Protein AF-A0A947QT47-F1 (afdb_monomer_lite)

Sequence (94 aa):
MTQTHFHHRVWRELISHKLSYTVLALGLLGFIWLFIWVGQQLVMQRYIMIGLGVFYVIWGVVTHVSNQRITSQLILEYLVVGILASASLLLLTI

Structure (mmCIF, N/CA/C/O backbone):
data_AF-A0A947QT47-F1
#
_entry.id   AF-A0A947QT47-F1
#
loop_
_atom_site.group_PDB
_atom_site.id
_atom_site.type_symbol
_atom_site.label_atom_id
_atom_site.label_alt_id
_atom_site.label_comp_id
_atom_site.label_asym_id
_atom_site.label_entity_id
_atom_site.label_seq_id
_atom_site.pdbx_PDB_ins_code
_atom_site.Cartn_x
_atom_site.Cartn_y
_atom_site.Cartn_z
_atom_site.occupancy
_atom_site.B_iso_or_equiv
_atom_site.auth_seq_id
_atom_site.auth_comp_id
_atom_site.auth_asym_id
_atom_site.auth_atom_id
_atom_site.pdbx_PDB_model_num
ATOM 1 N N . MET A 1 1 ? 17.386 17.825 -31.102 1.00 50.44 1 MET A N 1
ATOM 2 C CA . MET A 1 1 ? 16.679 16.796 -30.303 1.00 50.44 1 MET A CA 1
ATOM 3 C C . MET A 1 1 ? 15.226 17.226 -30.162 1.00 50.44 1 MET A C 1
ATOM 5 O O . MET A 1 1 ? 14.966 18.246 -29.543 1.00 50.44 1 MET A O 1
ATOM 9 N N . THR A 1 2 ? 14.306 16.547 -30.845 1.00 47.31 2 THR A N 1
ATOM 10 C CA . THR A 1 2 ? 12.935 17.010 -31.137 1.00 47.31 2 THR A CA 1
ATOM 11 C C . THR A 1 2 ? 11.890 16.398 -30.189 1.00 47.31 2 THR A C 1
ATOM 13 O O . THR A 1 2 ? 11.845 15.183 -30.002 1.00 47.31 2 THR A O 1
ATOM 16 N N . GLN A 1 3 ? 11.033 17.249 -29.605 1.00 54.97 3 GLN A N 1
ATOM 17 C CA . GLN A 1 3 ? 10.011 16.931 -28.586 1.00 54.97 3 GLN A CA 1
ATOM 18 C C . GLN A 1 3 ? 9.001 15.825 -28.968 1.00 54.97 3 GLN A C 1
ATOM 20 O O . GLN A 1 3 ? 8.425 15.180 -28.092 1.00 54.97 3 GLN A O 1
ATOM 25 N N . THR A 1 4 ? 8.779 15.569 -30.256 1.00 56.22 4 THR A N 1
ATOM 26 C CA . THR A 1 4 ? 7.717 14.671 -30.746 1.00 56.22 4 THR A CA 1
ATOM 27 C C . THR A 1 4 ? 7.968 13.188 -30.450 1.00 56.22 4 THR A C 1
ATOM 29 O O 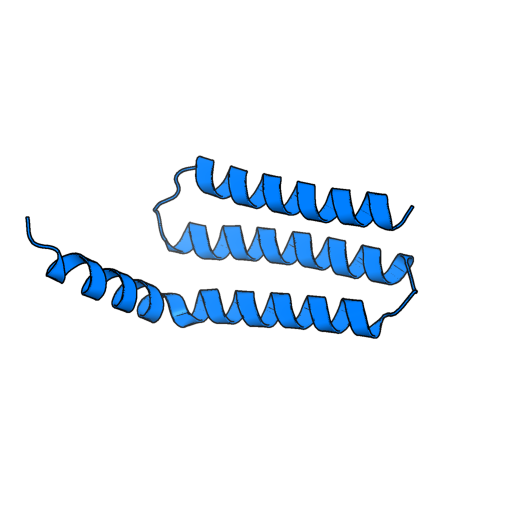. THR A 1 4 ? 7.026 12.402 -30.370 1.00 56.22 4 THR A O 1
ATOM 32 N N . HIS A 1 5 ? 9.219 12.788 -30.205 1.00 53.50 5 HIS A N 1
ATOM 33 C CA . HIS A 1 5 ? 9.567 11.397 -29.895 1.00 53.50 5 HIS A CA 1
ATOM 34 C C . HIS A 1 5 ? 9.308 10.982 -28.436 1.00 53.50 5 HIS A C 1
ATOM 36 O O . HIS A 1 5 ? 9.333 9.786 -28.136 1.00 53.50 5 HIS A O 1
ATOM 42 N N . PHE A 1 6 ? 9.063 11.931 -27.526 1.00 54.88 6 PHE A N 1
ATOM 43 C CA . PHE A 1 6 ? 8.856 11.637 -26.103 1.00 54.88 6 PHE A CA 1
ATOM 44 C C . PHE A 1 6 ? 7.452 11.071 -25.832 1.00 54.88 6 PHE A C 1
ATOM 46 O O . PHE A 1 6 ? 7.316 9.995 -25.249 1.00 54.88 6 PHE A O 1
ATOM 53 N N . HIS A 1 7 ? 6.408 11.726 -26.353 1.00 55.31 7 HIS A N 1
ATOM 54 C CA . HIS A 1 7 ? 5.012 11.338 -26.113 1.00 55.31 7 HIS A CA 1
ATOM 55 C C . HIS A 1 7 ? 4.700 9.902 -26.555 1.00 55.31 7 HIS A C 1
ATOM 57 O O . HIS A 1 7 ? 4.012 9.161 -25.857 1.00 55.31 7 HIS A O 1
ATOM 63 N N . HIS A 1 8 ? 5.247 9.469 -27.691 1.00 51.91 8 HIS A N 1
ATOM 64 C CA . HIS A 1 8 ? 4.939 8.159 -28.266 1.00 51.91 8 HIS A CA 1
ATOM 65 C C . HIS A 1 8 ? 5.537 6.968 -27.496 1.00 51.91 8 HIS A C 1
ATOM 67 O O . HIS A 1 8 ? 5.160 5.820 -27.756 1.00 51.91 8 HIS A O 1
ATOM 73 N N . ARG A 1 9 ? 6.494 7.217 -26.592 1.00 54.81 9 ARG A N 1
ATOM 74 C CA . ARG A 1 9 ? 7.138 6.186 -25.765 1.00 54.81 9 ARG A CA 1
ATOM 75 C C . ARG A 1 9 ? 6.322 5.904 -24.502 1.00 54.81 9 ARG A C 1
ATOM 77 O O . ARG A 1 9 ? 5.993 4.750 -24.248 1.00 54.81 9 ARG A O 1
ATOM 84 N N . VAL A 1 10 ? 5.872 6.969 -23.836 1.00 56.09 10 VAL A N 1
ATOM 85 C CA . VAL A 1 10 ? 5.038 6.916 -22.623 1.00 56.09 10 VAL A CA 1
ATOM 86 C C . VAL A 1 10 ? 3.745 6.130 -22.864 1.00 56.09 10 VAL A C 1
ATOM 88 O O . VAL A 1 10 ? 3.398 5.244 -22.088 1.00 56.09 10 VAL A O 1
ATOM 91 N N . TRP A 1 11 ? 3.062 6.376 -23.988 1.00 49.59 11 TRP A N 1
ATOM 92 C CA . TRP A 1 11 ? 1.831 5.653 -24.330 1.00 49.59 11 TRP A CA 1
ATOM 93 C C . TRP A 1 11 ? 2.048 4.148 -24.547 1.00 49.59 11 TRP A C 1
ATOM 95 O O . TRP A 1 11 ? 1.189 3.352 -24.177 1.00 49.59 11 TRP A O 1
ATOM 105 N N . ARG A 1 12 ? 3.190 3.731 -25.111 1.00 50.91 12 ARG A N 1
ATOM 106 C CA . ARG A 1 12 ? 3.499 2.307 -25.334 1.00 50.91 12 ARG A CA 1
ATOM 107 C C . ARG A 1 12 ? 3.896 1.580 -24.053 1.00 50.91 12 ARG A C 1
ATOM 109 O O . ARG A 1 12 ? 3.452 0.453 -23.862 1.00 50.91 12 ARG A O 1
ATOM 116 N N . GLU A 1 13 ? 4.662 2.215 -23.170 1.00 51.38 13 GLU A N 1
ATOM 117 C CA . GLU A 1 13 ? 5.001 1.653 -21.852 1.00 51.38 13 GLU A CA 1
ATOM 118 C C . GLU A 1 13 ? 3.760 1.509 -20.963 1.00 51.38 13 GLU A C 1
ATOM 120 O O . GLU A 1 13 ? 3.558 0.455 -20.359 1.00 51.38 13 GLU A O 1
ATOM 125 N N . LEU A 1 14 ? 2.863 2.504 -20.973 1.00 51.81 14 LEU A N 1
ATOM 126 C CA . LEU A 1 14 ? 1.575 2.415 -20.281 1.00 51.81 14 LEU A CA 1
ATOM 127 C C . LEU A 1 14 ? 0.732 1.250 -20.807 1.00 51.81 14 LEU A C 1
ATOM 129 O O . LEU A 1 14 ? 0.175 0.506 -20.010 1.00 51.81 14 LEU A O 1
ATOM 133 N N . ILE A 1 15 ? 0.651 1.061 -22.130 1.00 52.78 15 ILE A N 1
ATOM 134 C CA . ILE A 1 15 ? -0.138 -0.018 -22.749 1.00 52.78 15 ILE A CA 1
ATOM 135 C C . ILE A 1 15 ? 0.479 -1.404 -22.501 1.00 52.78 15 ILE A C 1
ATOM 137 O O . ILE A 1 15 ? -0.265 -2.348 -22.251 1.00 52.78 15 ILE A O 1
ATOM 141 N N . SER A 1 16 ? 1.809 -1.525 -22.510 1.00 55.25 16 SER A N 1
ATOM 142 C CA . SER A 1 16 ? 2.529 -2.784 -22.255 1.00 55.25 16 SER A CA 1
ATOM 143 C C . SER A 1 16 ? 2.386 -3.269 -20.805 1.00 55.25 16 SER A C 1
ATOM 145 O O . SER A 1 16 ? 2.362 -4.468 -20.535 1.00 55.25 16 SER A O 1
ATOM 147 N N . HIS A 1 17 ? 2.222 -2.342 -19.857 1.00 59.94 17 HIS A N 1
ATOM 148 C CA . HIS A 1 17 ? 2.050 -2.637 -18.430 1.00 59.94 17 HIS A CA 1
ATOM 149 C C . HIS A 1 17 ? 0.638 -2.322 -17.918 1.00 59.94 17 HIS A C 1
ATOM 151 O O . HIS A 1 17 ? 0.402 -2.241 -16.714 1.00 59.94 17 HIS A O 1
ATOM 157 N N . LYS A 1 18 ? -0.342 -2.181 -18.822 1.00 62.84 18 LYS A N 1
ATOM 158 C CA . LYS A 1 18 ? -1.739 -1.886 -18.461 1.00 62.84 18 LYS A CA 1
ATOM 159 C C . LYS A 1 18 ? -2.284 -2.872 -17.434 1.00 62.84 18 LYS A C 1
ATOM 161 O O . LYS A 1 18 ? -2.976 -2.458 -16.511 1.00 62.84 18 LYS A O 1
ATOM 166 N N . LEU A 1 19 ? -1.957 -4.156 -17.571 1.00 67.69 19 LEU A N 1
ATOM 167 C CA . LEU A 1 19 ? -2.448 -5.212 -16.685 1.00 67.69 19 LEU A CA 1
ATOM 168 C C . LEU A 1 19 ? -1.946 -5.047 -15.249 1.00 67.69 19 LEU A C 1
ATOM 170 O O . LEU A 1 19 ? -2.749 -5.091 -14.323 1.00 67.69 19 LEU A O 1
ATOM 174 N N . SER A 1 20 ? -0.655 -4.784 -15.054 1.00 69.06 20 SER A N 1
ATOM 175 C CA . SER A 1 20 ? -0.083 -4.606 -13.719 1.00 69.06 20 SER A CA 1
ATOM 176 C C . SER A 1 20 ? -0.666 -3.385 -13.013 1.00 69.06 20 SER A C 1
ATOM 178 O O . SER A 1 20 ? -1.098 -3.498 -11.865 1.00 69.06 20 SER A O 1
ATOM 180 N N . TYR A 1 21 ? -0.763 -2.244 -13.701 1.00 69.44 21 TYR A N 1
ATOM 181 C CA . TYR A 1 21 ? -1.381 -1.040 -13.135 1.00 69.44 21 TYR A CA 1
ATOM 182 C C . TYR A 1 21 ? -2.887 -1.200 -12.891 1.00 69.44 21 TYR A C 1
ATOM 184 O O . TYR A 1 21 ? -3.404 -0.670 -11.910 1.00 69.44 21 TYR A O 1
ATOM 192 N N . THR A 1 22 ? -3.588 -1.973 -13.724 1.00 74.88 22 THR A N 1
ATOM 193 C CA . THR A 1 22 ? -5.011 -2.286 -13.506 1.00 74.88 22 THR A CA 1
ATOM 194 C C . THR A 1 22 ? -5.202 -3.122 -12.241 1.00 74.88 22 THR A C 1
ATOM 196 O O . THR A 1 22 ? -6.087 -2.823 -11.444 1.00 74.88 22 THR A O 1
ATOM 199 N N . VAL A 1 23 ? -4.345 -4.123 -12.008 1.00 79.62 23 VAL A N 1
ATOM 200 C CA . VAL A 1 23 ? -4.374 -4.948 -10.786 1.00 79.62 23 VAL A CA 1
ATOM 201 C C . VAL A 1 23 ? -4.136 -4.092 -9.540 1.00 79.62 23 VAL A C 1
ATOM 203 O O . VAL A 1 23 ? -4.847 -4.251 -8.550 1.00 79.62 23 VAL A O 1
ATOM 206 N N . LEU A 1 24 ? -3.191 -3.146 -9.596 1.00 78.31 24 LEU A N 1
ATOM 207 C CA . LEU A 1 24 ? -2.954 -2.208 -8.495 1.00 78.31 24 LEU A CA 1
ATOM 208 C C . LEU A 1 24 ? -4.178 -1.337 -8.218 1.00 78.31 24 LEU A C 1
ATOM 210 O O . LEU A 1 24 ? -4.596 -1.213 -7.070 1.00 78.31 24 LEU A O 1
ATOM 214 N N . ALA A 1 25 ? -4.744 -0.737 -9.268 1.00 75.94 25 ALA A N 1
ATOM 215 C CA . ALA A 1 25 ? -5.888 0.157 -9.152 1.00 75.94 25 ALA A CA 1
ATOM 216 C C . ALA A 1 25 ? -7.108 -0.567 -8.569 1.00 75.94 25 ALA A C 1
ATOM 218 O O . ALA A 1 25 ? -7.736 -0.059 -7.644 1.00 75.94 25 ALA A O 1
ATOM 219 N N . LEU A 1 26 ? -7.409 -1.776 -9.053 1.00 84.06 26 LEU A N 1
ATOM 220 C CA . LEU A 1 26 ? -8.504 -2.591 -8.526 1.00 84.06 26 LEU A CA 1
ATOM 221 C C . LEU A 1 26 ? -8.256 -3.017 -7.076 1.00 84.06 26 LEU A C 1
ATOM 223 O O . LEU A 1 26 ? -9.178 -2.957 -6.266 1.00 84.06 26 LEU A O 1
ATOM 227 N N . GLY A 1 27 ? -7.021 -3.391 -6.729 1.00 82.56 27 GLY A N 1
ATOM 228 C CA . GLY A 1 27 ? -6.654 -3.713 -5.351 1.00 82.56 27 GLY A CA 1
ATOM 229 C C . GLY A 1 27 ? -6.852 -2.526 -4.409 1.00 82.56 27 GLY A C 1
ATOM 230 O O . GLY A 1 27 ? -7.549 -2.652 -3.405 1.00 82.56 27 GLY A O 1
ATOM 231 N N . LEU A 1 28 ? -6.320 -1.351 -4.762 1.00 80.69 28 LEU A N 1
ATOM 232 C CA . LEU A 1 28 ? -6.489 -0.114 -3.989 1.00 80.69 28 LEU A CA 1
ATOM 233 C C . LEU A 1 28 ? -7.962 0.259 -3.812 1.00 80.69 28 LEU A C 1
ATOM 235 O O . LEU A 1 28 ? -8.393 0.521 -2.691 1.00 80.69 28 LEU A O 1
ATOM 239 N N . LEU A 1 29 ? -8.744 0.244 -4.894 1.00 82.81 29 LEU A N 1
ATOM 240 C CA . LEU A 1 29 ? -10.177 0.533 -4.834 1.00 82.81 29 LEU A CA 1
ATOM 241 C C . LEU A 1 29 ? -10.925 -0.474 -3.951 1.00 82.81 29 LEU A C 1
ATOM 243 O O . LEU A 1 29 ? -11.787 -0.070 -3.175 1.00 82.81 29 LEU A O 1
ATOM 247 N N . GLY A 1 30 ? -10.561 -1.757 -4.010 1.00 87.25 30 GLY A N 1
ATOM 248 C CA . GLY A 1 30 ? -11.116 -2.792 -3.138 1.00 87.25 30 GLY A CA 1
ATOM 249 C C . GLY A 1 30 ? -10.818 -2.542 -1.658 1.00 87.25 30 GLY A C 1
ATOM 250 O O . GLY A 1 30 ? -11.722 -2.615 -0.827 1.00 87.25 30 GLY A O 1
ATOM 251 N N . PHE A 1 31 ? -9.580 -2.178 -1.318 1.00 83.00 31 PHE A N 1
ATOM 252 C CA . PHE A 1 31 ? -9.200 -1.844 0.058 1.00 83.00 31 PHE A CA 1
ATOM 253 C C . PHE A 1 31 ? -9.874 -0.562 0.566 1.00 83.00 31 PHE A C 1
ATOM 255 O O . PHE A 1 31 ? -10.316 -0.530 1.713 1.00 83.00 31 PHE A O 1
ATOM 262 N N . ILE A 1 32 ? -10.013 0.469 -0.275 1.00 82.19 32 ILE A N 1
ATOM 263 C CA . ILE A 1 32 ? -10.758 1.695 0.061 1.00 82.19 32 ILE A CA 1
ATOM 264 C C . ILE A 1 32 ? -12.233 1.368 0.313 1.00 82.19 32 ILE A C 1
ATOM 266 O O . ILE A 1 32 ? -12.802 1.814 1.308 1.00 82.19 32 ILE A O 1
ATOM 270 N N . TRP A 1 33 ? -12.844 0.552 -0.548 1.00 85.69 33 TRP A N 1
ATOM 271 C CA . TRP A 1 33 ? -14.223 0.103 -0.370 1.00 85.69 33 TRP A CA 1
ATOM 272 C C . TRP A 1 33 ? -14.406 -0.655 0.948 1.00 85.69 33 TRP A C 1
ATOM 274 O O . TRP A 1 33 ? -15.315 -0.341 1.712 1.00 85.69 33 TRP A O 1
ATOM 284 N N . LEU A 1 34 ? -13.514 -1.604 1.253 1.00 84.69 34 LEU A N 1
ATOM 285 C CA . LEU A 1 34 ? -13.527 -2.343 2.518 1.00 84.69 34 LEU A CA 1
ATOM 286 C C . LEU A 1 34 ? -13.373 -1.414 3.726 1.00 84.69 34 LEU A C 1
ATOM 288 O O . LEU A 1 34 ? -14.080 -1.582 4.717 1.00 84.69 34 LEU A O 1
ATOM 292 N N . PHE A 1 35 ? -12.483 -0.423 3.643 1.00 82.06 35 PHE A N 1
ATOM 293 C CA . PHE A 1 35 ? -12.268 0.546 4.714 1.00 82.06 35 PHE A CA 1
ATOM 294 C C . PHE A 1 35 ? -13.521 1.382 5.001 1.00 82.06 35 PHE A C 1
ATOM 296 O O . PHE A 1 35 ? -13.885 1.564 6.162 1.00 82.06 35 PHE A O 1
ATOM 303 N N . ILE A 1 36 ? -14.206 1.848 3.951 1.00 84.56 36 ILE A N 1
ATOM 304 C CA . ILE A 1 36 ? -15.469 2.588 4.076 1.00 84.56 36 ILE A CA 1
ATOM 305 C C . ILE A 1 36 ? -16.575 1.672 4.616 1.00 84.56 36 ILE A C 1
ATOM 307 O O . ILE A 1 36 ? -17.322 2.073 5.506 1.00 84.56 36 ILE A O 1
ATOM 311 N N . TRP A 1 37 ? -16.666 0.435 4.116 1.00 88.56 37 TRP A N 1
ATOM 312 C CA . TRP A 1 37 ? -17.699 -0.528 4.506 1.00 88.56 37 TRP A CA 1
ATOM 313 C C . TRP A 1 37 ? -17.619 -0.928 5.983 1.00 88.56 37 TRP A C 1
ATOM 315 O O . TRP A 1 37 ? -18.643 -1.041 6.652 1.00 88.56 37 TRP A O 1
ATOM 325 N N . VAL A 1 38 ? -16.405 -1.094 6.509 1.00 87.75 38 VAL A N 1
ATOM 326 C CA . VAL A 1 38 ? -16.171 -1.418 7.922 1.00 87.75 38 VAL A CA 1
ATOM 327 C C . VAL A 1 38 ? -16.587 -0.284 8.875 1.00 87.75 38 VAL A C 1
ATOM 329 O O . VAL A 1 38 ? -16.828 -0.531 10.062 1.00 87.75 38 VAL A O 1
ATOM 332 N N . GLY A 1 39 ? -16.733 0.949 8.380 1.00 82.69 39 GLY A N 1
ATOM 333 C CA . GLY A 1 39 ? -17.217 2.075 9.178 1.00 82.69 39 GLY A CA 1
ATOM 334 C C . GLY A 1 39 ? -16.290 2.377 10.358 1.00 82.69 39 GLY A C 1
ATOM 335 O O . GLY A 1 39 ? -15.083 2.444 10.185 1.00 82.69 39 GLY A O 1
ATOM 336 N N . GLN A 1 40 ? -16.827 2.555 11.570 1.00 82.00 40 GLN A N 1
ATOM 337 C CA . GLN A 1 40 ? -16.040 2.944 12.757 1.00 82.00 40 GLN A CA 1
ATOM 338 C C . GLN A 1 40 ? -15.403 1.776 13.531 1.00 82.00 40 GLN A C 1
ATOM 340 O O . GLN A 1 40 ? -14.912 1.964 14.645 1.00 82.00 40 GLN A O 1
ATOM 345 N N . GLN A 1 41 ? -15.393 0.556 12.988 1.00 85.19 41 GLN A N 1
ATOM 346 C CA . GLN A 1 41 ? -14.731 -0.561 13.665 1.00 85.19 41 GLN A CA 1
ATOM 347 C C . GLN A 1 41 ? -13.207 -0.465 13.511 1.00 85.19 41 GLN A C 1
ATOM 349 O O . GLN A 1 41 ? -12.609 -1.037 12.598 1.00 85.19 41 GLN A O 1
ATOM 354 N N . LEU A 1 42 ? -12.575 0.239 14.452 1.00 82.88 42 LEU A N 1
ATOM 355 C CA . LEU A 1 42 ? -11.141 0.561 14.449 1.00 82.88 42 LEU A CA 1
ATOM 356 C C . LEU A 1 42 ? -10.249 -0.681 14.294 1.00 82.88 42 LEU A C 1
ATOM 358 O O . LEU A 1 42 ? -9.233 -0.650 13.603 1.00 82.88 42 LEU A O 1
ATOM 362 N N . VAL A 1 43 ? -10.636 -1.802 14.910 1.00 86.56 43 VAL A N 1
ATOM 363 C CA . VAL A 1 43 ? -9.882 -3.063 14.839 1.00 86.56 43 VAL A CA 1
ATOM 364 C C . VAL A 1 43 ? -9.884 -3.631 13.416 1.00 86.56 43 VAL A C 1
ATOM 366 O O . VAL A 1 43 ? -8.832 -3.994 12.894 1.00 86.56 43 VAL A O 1
ATOM 369 N N . MET A 1 44 ? -11.042 -3.662 12.754 1.00 83.31 44 MET A N 1
ATOM 370 C CA . MET A 1 44 ? -11.147 -4.140 11.374 1.00 83.31 44 MET A CA 1
ATOM 371 C C . MET A 1 44 ? -10.461 -3.189 10.386 1.00 83.31 44 MET A C 1
ATOM 373 O O . MET A 1 44 ? -9.780 -3.657 9.476 1.00 83.31 44 MET A O 1
ATOM 377 N N . GLN A 1 45 ? -10.553 -1.871 10.596 1.00 81.44 45 GLN A N 1
ATOM 378 C CA . GLN A 1 45 ? -9.823 -0.890 9.786 1.00 81.44 45 GLN A CA 1
ATOM 379 C C . GLN A 1 45 ? -8.306 -1.111 9.852 1.00 81.44 45 GLN A C 1
ATOM 381 O O . GLN A 1 45 ? -7.637 -1.076 8.819 1.00 81.44 45 GLN A O 1
ATOM 386 N N . ARG A 1 46 ? -7.760 -1.416 11.038 1.00 82.62 46 ARG A N 1
ATOM 387 C CA . ARG A 1 46 ? -6.336 -1.753 11.204 1.00 82.62 46 ARG A CA 1
ATOM 388 C C . ARG A 1 46 ? -5.947 -2.992 10.399 1.00 82.62 46 ARG A C 1
ATOM 390 O O . ARG A 1 46 ? -4.942 -2.953 9.696 1.00 82.62 46 ARG A O 1
ATOM 397 N N . TYR A 1 47 ? -6.742 -4.062 10.445 1.00 86.44 47 TYR A N 1
ATOM 398 C CA . TYR A 1 47 ? -6.465 -5.266 9.652 1.00 86.44 47 TYR A CA 1
ATOM 399 C C . TYR A 1 47 ? -6.525 -5.008 8.142 1.00 86.44 47 TYR A C 1
ATOM 401 O O . TYR A 1 47 ? -5.655 -5.481 7.411 1.00 86.44 47 TYR A O 1
ATOM 409 N N . ILE A 1 48 ? -7.496 -4.217 7.677 1.00 84.75 48 ILE A N 1
ATOM 410 C CA . ILE A 1 48 ? -7.608 -3.808 6.268 1.00 84.75 48 ILE A CA 1
ATOM 411 C C . ILE A 1 48 ? -6.371 -3.014 5.839 1.00 84.75 48 ILE A C 1
ATOM 413 O O . ILE A 1 48 ? -5.823 -3.271 4.771 1.00 84.75 48 ILE A O 1
ATOM 417 N N . MET A 1 49 ? -5.887 -2.099 6.680 1.00 79.56 49 MET A N 1
ATOM 418 C CA . MET A 1 49 ? -4.698 -1.294 6.387 1.00 79.56 49 MET A CA 1
ATOM 419 C C . MET A 1 49 ? -3.409 -2.120 6.374 1.00 79.56 49 MET A C 1
ATOM 421 O O . MET A 1 49 ? -2.586 -1.955 5.474 1.00 79.56 49 MET A O 1
ATOM 425 N N . ILE A 1 50 ? -3.249 -3.059 7.311 1.00 83.06 50 ILE A N 1
ATOM 426 C CA . ILE A 1 50 ? -2.131 -4.014 7.289 1.00 83.06 50 ILE A CA 1
ATOM 427 C C . ILE A 1 50 ? -2.174 -4.835 5.993 1.00 83.06 50 ILE A C 1
ATOM 429 O O . ILE A 1 50 ? -1.157 -4.970 5.312 1.00 83.06 50 ILE A O 1
ATOM 433 N N . GLY A 1 51 ? -3.357 -5.329 5.613 1.00 85.44 51 GLY A N 1
ATOM 434 C CA . GLY A 1 51 ? -3.563 -6.048 4.357 1.00 85.44 51 GLY A CA 1
ATOM 435 C C . GLY A 1 51 ? -3.206 -5.212 3.125 1.00 85.44 51 GLY A C 1
ATOM 436 O O . GLY A 1 51 ? -2.537 -5.719 2.226 1.00 85.44 51 GLY A O 1
ATOM 437 N N . LEU A 1 52 ? -3.578 -3.928 3.108 1.00 83.31 52 LEU A N 1
ATOM 438 C CA . LEU A 1 52 ? -3.239 -2.999 2.029 1.00 83.31 52 LEU A CA 1
ATOM 439 C C . LEU A 1 52 ? -1.722 -2.800 1.916 1.00 83.31 52 LEU A C 1
ATOM 441 O O . LEU A 1 52 ? -1.182 -2.849 0.812 1.00 83.31 52 LEU A O 1
ATOM 445 N N . GLY A 1 53 ? -1.029 -2.626 3.045 1.00 77.94 53 GLY A N 1
ATOM 446 C CA . GLY A 1 53 ? 0.429 -2.509 3.076 1.00 77.94 53 GLY A CA 1
ATOM 447 C C . GLY A 1 53 ? 1.121 -3.755 2.517 1.00 77.94 53 GLY A C 1
ATOM 448 O O . GLY A 1 53 ? 1.990 -3.647 1.653 1.00 77.94 53 GLY A O 1
ATOM 449 N N . VAL A 1 54 ? 0.685 -4.946 2.941 1.00 83.69 54 VAL A N 1
ATOM 450 C CA . VAL A 1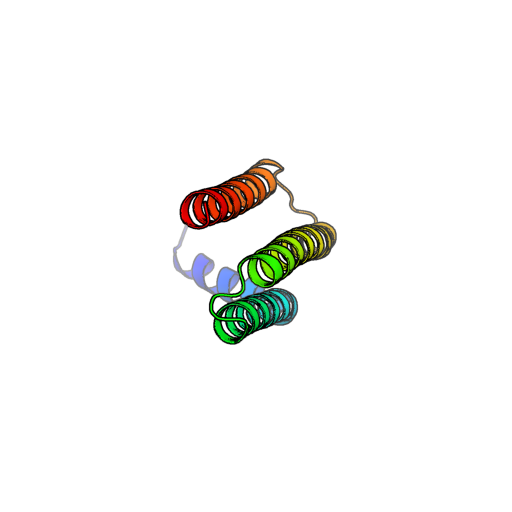 54 ? 1.207 -6.226 2.431 1.00 83.69 54 VAL A CA 1
ATOM 451 C C . VAL A 1 54 ? 0.938 -6.375 0.932 1.00 83.69 54 VAL A C 1
ATOM 453 O O . VAL A 1 54 ? 1.856 -6.695 0.177 1.00 83.69 54 VAL A O 1
ATOM 456 N N . PHE A 1 55 ? -0.289 -6.097 0.479 1.00 85.69 55 PHE A N 1
ATOM 457 C CA . PHE A 1 55 ? -0.649 -6.127 -0.940 1.00 85.69 55 PHE A CA 1
ATOM 458 C C . PHE A 1 55 ? 0.238 -5.192 -1.766 1.00 85.69 55 PHE A C 1
ATOM 460 O O . PHE A 1 55 ? 0.753 -5.598 -2.806 1.00 85.69 55 PHE A O 1
ATOM 467 N N . TYR A 1 56 ? 0.452 -3.964 -1.292 1.00 79.25 56 TYR A N 1
ATOM 468 C CA . TYR A 1 56 ? 1.245 -2.965 -1.996 1.00 79.25 56 TYR A CA 1
ATOM 469 C C . TYR A 1 56 ? 2.719 -3.371 -2.114 1.00 79.25 56 TYR A C 1
ATOM 471 O O . TYR A 1 56 ? 3.303 -3.261 -3.191 1.00 79.25 56 TYR A O 1
ATOM 479 N N . VAL A 1 57 ? 3.305 -3.912 -1.041 1.00 77.31 57 VAL A N 1
ATOM 480 C CA . VAL A 1 57 ? 4.678 -4.438 -1.056 1.00 77.31 57 VAL A CA 1
ATOM 481 C C . VAL A 1 57 ? 4.799 -5.624 -2.013 1.00 77.31 57 VAL A C 1
ATOM 483 O O . VAL A 1 57 ? 5.696 -5.628 -2.854 1.00 77.31 57 VAL A O 1
ATOM 486 N N . ILE A 1 58 ? 3.889 -6.603 -1.942 1.00 80.38 58 ILE A N 1
ATOM 487 C CA . ILE A 1 58 ? 3.902 -7.770 -2.839 1.00 80.38 58 ILE A CA 1
ATOM 488 C C . ILE A 1 58 ? 3.752 -7.324 -4.293 1.00 80.38 58 ILE A C 1
ATOM 490 O O . ILE A 1 58 ? 4.533 -7.744 -5.144 1.00 80.38 58 ILE A O 1
ATOM 494 N N . TRP A 1 59 ? 2.785 -6.451 -4.584 1.00 81.38 59 TRP A N 1
ATOM 495 C CA . TRP A 1 59 ? 2.582 -5.934 -5.931 1.00 81.38 59 TRP A CA 1
ATOM 496 C C . TRP A 1 59 ? 3.819 -5.187 -6.428 1.00 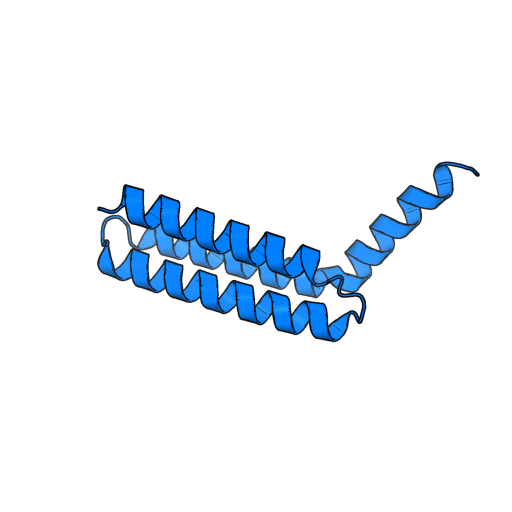81.38 59 TRP A C 1
ATOM 498 O O . TRP A 1 59 ? 4.254 -5.436 -7.553 1.00 81.38 59 TRP A O 1
ATOM 508 N N . GLY A 1 60 ? 4.418 -4.333 -5.591 1.00 70.69 60 GLY A N 1
ATOM 509 C CA . GLY A 1 60 ? 5.641 -3.597 -5.900 1.00 70.69 60 GLY A CA 1
ATOM 510 C C . GLY A 1 60 ? 6.796 -4.535 -6.237 1.00 70.69 60 GLY A C 1
ATOM 511 O O . GLY A 1 60 ? 7.401 -4.398 -7.296 1.00 70.69 60 GLY A O 1
ATOM 512 N N . VAL A 1 61 ? 7.042 -5.554 -5.410 1.00 75.81 61 VAL A N 1
ATOM 513 C CA . VAL A 1 61 ? 8.076 -6.568 -5.668 1.00 75.81 61 VAL A CA 1
ATOM 514 C C . VAL A 1 61 ? 7.793 -7.325 -6.969 1.00 75.81 61 VAL A C 1
ATOM 516 O O . VAL A 1 61 ? 8.664 -7.390 -7.833 1.00 75.81 61 VAL A O 1
ATOM 519 N N . VAL A 1 62 ? 6.578 -7.846 -7.162 1.00 77.25 62 VAL A N 1
ATOM 520 C CA . VAL A 1 62 ? 6.214 -8.655 -8.342 1.00 77.25 62 VAL A CA 1
ATOM 521 C C . VAL A 1 62 ? 6.333 -7.855 -9.640 1.00 77.25 62 VAL A C 1
ATOM 523 O O . VAL A 1 62 ? 6.915 -8.330 -10.616 1.00 77.25 62 VAL A O 1
ATOM 526 N N . THR A 1 63 ? 5.826 -6.622 -9.665 1.00 70.75 63 THR A N 1
ATOM 527 C CA . THR A 1 63 ? 5.897 -5.778 -10.867 1.00 70.75 63 THR A CA 1
ATOM 528 C C . THR A 1 63 ? 7.300 -5.283 -11.170 1.00 70.75 63 THR A C 1
ATOM 530 O O . THR A 1 63 ? 7.657 -5.157 -12.341 1.00 70.75 63 THR A O 1
ATOM 533 N N . HIS A 1 64 ? 8.120 -5.039 -10.149 1.00 66.88 64 HIS A N 1
ATOM 534 C CA . HIS A 1 64 ? 9.471 -4.524 -10.352 1.00 66.88 64 HIS A CA 1
ATOM 535 C C . HIS A 1 64 ? 10.477 -5.629 -10.693 1.00 66.88 64 HIS A C 1
ATOM 537 O O . HIS A 1 64 ? 11.358 -5.400 -11.524 1.00 66.88 64 HIS A O 1
ATOM 543 N N . VAL A 1 65 ? 10.312 -6.843 -10.153 1.00 66.25 65 VAL A N 1
ATOM 544 C CA . VAL A 1 65 ? 11.096 -8.024 -10.562 1.00 66.25 65 VAL A CA 1
ATOM 545 C C . VAL A 1 65 ? 10.870 -8.342 -12.045 1.00 66.25 65 VAL A C 1
ATOM 547 O O . VAL A 1 65 ? 11.806 -8.730 -12.740 1.00 66.25 65 VAL A O 1
ATOM 550 N N . SER A 1 66 ? 9.665 -8.090 -12.565 1.00 59.97 66 SER A N 1
ATOM 551 C CA . SER A 1 66 ? 9.346 -8.304 -13.981 1.00 59.97 66 SER A CA 1
ATOM 552 C C . SER A 1 66 ? 9.972 -7.278 -14.942 1.00 59.97 66 SER A C 1
ATOM 554 O O . SER A 1 66 ? 10.046 -7.566 -16.134 1.00 59.97 66 SER A O 1
ATOM 556 N N . ASN A 1 67 ? 10.417 -6.104 -14.470 1.00 57.25 67 ASN A N 1
ATOM 557 C CA . ASN A 1 67 ? 10.787 -4.975 -15.341 1.00 57.25 67 ASN A CA 1
ATOM 558 C C . ASN A 1 67 ? 12.281 -4.587 -15.349 1.00 57.25 67 ASN A C 1
ATOM 560 O O . ASN A 1 67 ? 12.651 -3.661 -16.068 1.00 57.25 67 ASN A O 1
ATOM 564 N N . GLN A 1 68 ? 13.151 -5.281 -14.600 1.00 57.16 68 GLN A N 1
ATOM 565 C CA . GLN A 1 68 ? 14.632 -5.183 -14.650 1.00 57.16 68 GLN A CA 1
ATOM 566 C C . GLN A 1 68 ? 15.261 -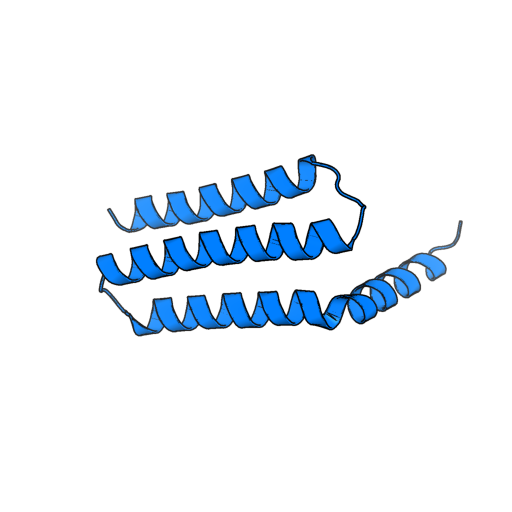3.763 -14.640 1.00 57.16 68 GLN A C 1
ATOM 568 O O . GLN A 1 68 ? 16.430 -3.593 -14.982 1.00 57.16 68 GLN A O 1
ATOM 573 N N . ARG A 1 69 ? 14.539 -2.722 -14.213 1.00 51.00 69 ARG A N 1
ATOM 574 C CA . ARG A 1 69 ? 15.069 -1.360 -14.031 1.00 51.00 69 ARG A CA 1
ATOM 575 C C . ARG A 1 69 ? 14.686 -0.846 -12.657 1.00 51.00 69 ARG A C 1
ATOM 577 O O . ARG A 1 69 ? 13.722 -0.106 -12.504 1.00 51.00 69 ARG A O 1
ATOM 584 N N . ILE A 1 70 ? 15.436 -1.277 -11.651 1.00 52.12 70 ILE A N 1
ATOM 585 C CA . ILE A 1 70 ? 15.274 -0.784 -10.288 1.00 52.12 70 ILE A CA 1
ATOM 586 C C . ILE A 1 70 ? 16.434 0.156 -9.984 1.00 52.12 70 ILE A C 1
ATOM 588 O O . ILE A 1 70 ? 17.568 -0.286 -9.813 1.00 52.12 70 ILE A O 1
ATOM 592 N N . THR A 1 71 ? 16.140 1.446 -9.848 1.00 58.06 71 THR A N 1
ATOM 593 C CA . THR A 1 71 ? 16.884 2.286 -8.909 1.00 58.06 71 THR A CA 1
ATOM 594 C C . THR A 1 71 ? 16.231 2.069 -7.550 1.00 58.06 71 THR A C 1
ATOM 596 O O . THR A 1 71 ? 15.063 2.401 -7.354 1.00 58.06 71 THR A O 1
ATOM 599 N N . SER A 1 72 ? 16.968 1.481 -6.608 1.00 53.34 72 SER A N 1
ATOM 600 C CA . SER A 1 72 ? 16.530 1.169 -5.235 1.00 53.34 72 SER A CA 1
ATOM 601 C C . SER A 1 72 ? 15.937 2.375 -4.491 1.00 53.34 72 SER A C 1
ATOM 603 O O . SER A 1 72 ? 15.134 2.210 -3.577 1.00 53.34 72 SER A O 1
ATOM 605 N N . GLN A 1 73 ? 16.270 3.581 -4.946 1.00 56.47 73 GLN A N 1
ATOM 606 C CA . GLN A 1 73 ? 15.720 4.854 -4.500 1.00 56.47 73 GLN A CA 1
ATOM 607 C C . GLN A 1 73 ? 14.195 4.966 -4.681 1.00 56.47 73 GLN A C 1
ATOM 609 O O . GLN A 1 73 ? 13.516 5.397 -3.757 1.00 56.47 73 GLN A O 1
ATOM 614 N N . LEU A 1 74 ? 13.639 4.507 -5.810 1.00 60.16 74 LEU A N 1
ATOM 615 C CA . LEU A 1 74 ? 12.199 4.624 -6.089 1.00 60.16 74 LEU A CA 1
ATOM 616 C C . LEU A 1 74 ? 11.373 3.697 -5.181 1.00 60.16 74 LEU A C 1
ATOM 618 O O . LEU A 1 74 ? 10.315 4.061 -4.681 1.00 60.16 74 LEU A O 1
ATOM 622 N N . ILE A 1 75 ? 11.895 2.498 -4.913 1.00 63.00 75 ILE A N 1
ATOM 623 C CA . ILE A 1 75 ? 11.276 1.538 -3.987 1.00 63.00 75 ILE A CA 1
ATOM 624 C C . ILE A 1 75 ? 11.281 2.090 -2.560 1.00 63.00 75 ILE A C 1
ATOM 626 O O . ILE A 1 75 ? 10.289 1.951 -1.848 1.00 63.00 75 ILE A O 1
ATOM 630 N N . LEU A 1 76 ? 12.372 2.746 -2.156 1.00 59.50 76 LEU A N 1
ATOM 631 C CA . LEU A 1 76 ? 12.472 3.416 -0.862 1.00 59.50 76 LEU A CA 1
ATOM 632 C C . LEU A 1 76 ? 11.457 4.554 -0.733 1.00 59.50 76 LEU A C 1
ATOM 634 O O . LEU A 1 76 ? 10.824 4.663 0.310 1.00 59.50 76 LEU A O 1
ATOM 638 N N . GLU A 1 77 ? 11.241 5.346 -1.783 1.00 65.44 77 GLU A N 1
ATOM 639 C CA . GLU A 1 77 ? 10.216 6.397 -1.788 1.00 65.44 77 GLU A CA 1
ATOM 640 C C . GLU A 1 77 ? 8.812 5.818 -1.586 1.00 65.44 77 GLU A C 1
ATOM 642 O O . GLU A 1 77 ? 8.084 6.269 -0.703 1.00 65.44 77 GLU A O 1
ATOM 647 N N . TYR A 1 78 ? 8.447 4.769 -2.325 1.00 68.12 78 TYR A N 1
ATOM 648 C CA . TYR A 1 78 ? 7.144 4.118 -2.166 1.00 68.12 78 TYR A CA 1
ATOM 649 C C . TYR A 1 78 ? 6.956 3.493 -0.780 1.00 68.12 78 TYR A C 1
ATOM 651 O O . TYR A 1 78 ? 5.875 3.584 -0.195 1.00 68.12 78 TYR A O 1
ATOM 659 N N . LEU A 1 79 ? 8.012 2.891 -0.233 1.00 68.88 79 LEU A N 1
ATOM 660 C CA . LEU A 1 79 ? 7.993 2.274 1.089 1.00 68.88 79 LEU A CA 1
ATOM 661 C C . LEU A 1 79 ? 7.886 3.332 2.197 1.00 68.88 79 LEU A C 1
ATOM 663 O O . LEU A 1 79 ? 7.079 3.183 3.111 1.00 68.88 79 LEU A O 1
ATOM 667 N N . VAL A 1 80 ? 8.620 4.441 2.080 1.00 70.69 80 VAL A N 1
ATOM 668 C CA . VAL A 1 80 ? 8.565 5.571 3.019 1.00 70.69 80 VAL A CA 1
ATOM 669 C C . VAL A 1 80 ? 7.207 6.266 2.968 1.00 70.69 80 VAL A C 1
ATOM 671 O O . VAL A 1 80 ? 6.634 6.528 4.022 1.00 70.69 80 VAL A O 1
ATOM 674 N N . VAL A 1 81 ? 6.649 6.510 1.779 1.00 74.88 81 VAL A N 1
ATOM 675 C CA . VAL A 1 81 ? 5.319 7.125 1.623 1.00 74.88 81 VAL A CA 1
ATOM 676 C C . VAL A 1 81 ? 4.221 6.208 2.165 1.00 74.88 81 VAL A C 1
ATOM 678 O O . VAL A 1 81 ? 3.325 6.682 2.860 1.00 74.88 81 VAL A O 1
ATOM 681 N N . GLY A 1 82 ? 4.308 4.897 1.918 1.00 70.62 82 GLY A N 1
ATOM 682 C CA . GLY A 1 82 ? 3.369 3.918 2.471 1.00 70.62 82 GLY A CA 1
ATOM 683 C C . GLY A 1 82 ? 3.418 3.846 4.000 1.00 70.62 82 GLY A C 1
ATOM 684 O O . GLY A 1 82 ? 2.372 3.825 4.653 1.00 70.62 82 GLY A O 1
ATOM 685 N N . ILE A 1 83 ? 4.622 3.876 4.582 1.00 74.44 83 ILE A N 1
ATOM 686 C CA . ILE A 1 83 ? 4.818 3.929 6.038 1.00 74.44 83 ILE A CA 1
ATOM 687 C C . ILE A 1 83 ? 4.274 5.239 6.608 1.00 74.44 83 ILE A C 1
ATOM 689 O O . ILE A 1 83 ? 3.549 5.202 7.598 1.00 74.44 83 ILE A O 1
ATOM 693 N N . LEU A 1 84 ? 4.568 6.379 5.979 1.00 72.50 84 LEU A N 1
ATOM 694 C CA . LEU A 1 84 ? 4.069 7.689 6.402 1.00 72.50 84 LEU A CA 1
ATOM 695 C C . LEU A 1 84 ? 2.545 7.740 6.384 1.00 72.50 84 LEU A C 1
ATOM 697 O O . LEU A 1 84 ? 1.945 8.099 7.390 1.00 72.50 84 LEU A O 1
ATOM 701 N N . ALA A 1 85 ? 1.913 7.317 5.289 1.00 70.50 85 ALA A N 1
ATOM 702 C CA . ALA A 1 85 ? 0.458 7.289 5.178 1.00 70.50 85 ALA A CA 1
ATOM 703 C C . ALA A 1 85 ? -0.179 6.381 6.244 1.00 70.50 85 ALA A C 1
ATOM 705 O O . ALA A 1 85 ? -1.143 6.775 6.902 1.00 70.50 85 AL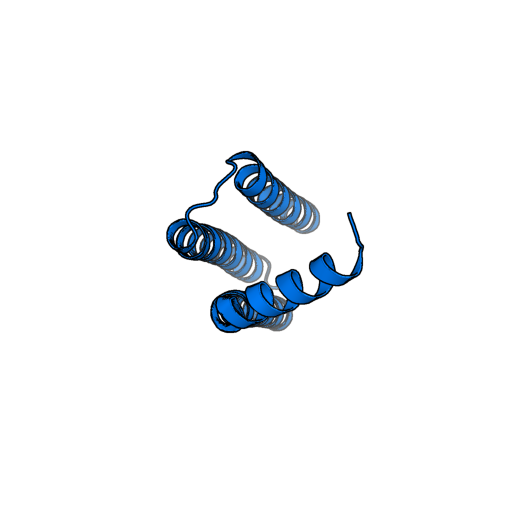A A O 1
ATOM 706 N N . SER A 1 86 ? 0.399 5.195 6.464 1.00 67.12 86 SER A N 1
ATOM 707 C CA . SER A 1 86 ? -0.065 4.251 7.488 1.00 67.12 86 SER A CA 1
ATOM 708 C C . SER A 1 86 ? 0.111 4.810 8.905 1.00 67.12 86 SER A C 1
ATOM 710 O O . SER A 1 86 ? -0.777 4.658 9.742 1.00 67.12 86 SER A O 1
ATOM 712 N N . ALA A 1 87 ? 1.229 5.493 9.174 1.00 68.88 87 ALA A N 1
ATOM 713 C CA . ALA A 1 87 ? 1.526 6.123 10.458 1.00 68.88 87 ALA A CA 1
ATOM 714 C C . ALA A 1 87 ? 0.616 7.327 10.738 1.00 68.88 87 ALA A C 1
ATOM 716 O O . ALA A 1 87 ? 0.108 7.457 11.850 1.00 68.88 87 ALA A O 1
ATOM 717 N N . SER A 1 88 ? 0.359 8.176 9.738 1.00 67.69 88 SER A N 1
ATOM 718 C CA . SER A 1 88 ? -0.584 9.293 9.845 1.00 67.69 88 SER A CA 1
ATOM 719 C C . SER A 1 88 ? -1.999 8.806 10.150 1.00 67.69 88 SER A C 1
ATOM 721 O O . SER A 1 88 ? -2.669 9.376 11.005 1.00 67.69 88 SER A O 1
ATOM 723 N N . LEU A 1 89 ? -2.440 7.718 9.513 1.00 64.56 89 LEU A N 1
ATOM 724 C CA . LEU A 1 89 ? -3.729 7.093 9.811 1.00 64.56 89 LEU A CA 1
ATOM 725 C C . LEU A 1 89 ? -3.766 6.501 11.221 1.00 64.56 89 LEU A C 1
ATOM 727 O O . LEU A 1 89 ? -4.723 6.745 11.945 1.00 64.56 89 LEU A O 1
ATOM 731 N N . LEU A 1 90 ? -2.725 5.787 11.654 1.00 67.06 90 LEU A N 1
ATOM 732 C CA . LEU A 1 90 ? -2.628 5.276 13.026 1.00 67.06 90 LEU A CA 1
ATOM 733 C C . LEU A 1 90 ? -2.715 6.393 14.075 1.00 67.06 90 LEU A C 1
ATOM 735 O O . LEU A 1 90 ? -3.432 6.233 15.058 1.00 67.06 90 LEU A O 1
ATOM 739 N N . LEU A 1 91 ? -2.035 7.517 13.835 1.00 69.31 91 LEU A N 1
ATOM 740 C CA . LEU A 1 91 ? -2.091 8.716 14.677 1.00 69.31 91 LEU A CA 1
ATOM 741 C C . LEU A 1 91 ? -3.484 9.351 14.720 1.00 69.31 91 LEU A C 1
ATOM 743 O O . LEU A 1 91 ? -3.883 9.836 15.767 1.00 69.31 91 LEU A O 1
ATOM 747 N N . LEU A 1 92 ? -4.225 9.336 13.609 1.00 63.81 92 LEU A N 1
ATOM 748 C CA . LEU A 1 92 ? -5.610 9.823 13.553 1.00 63.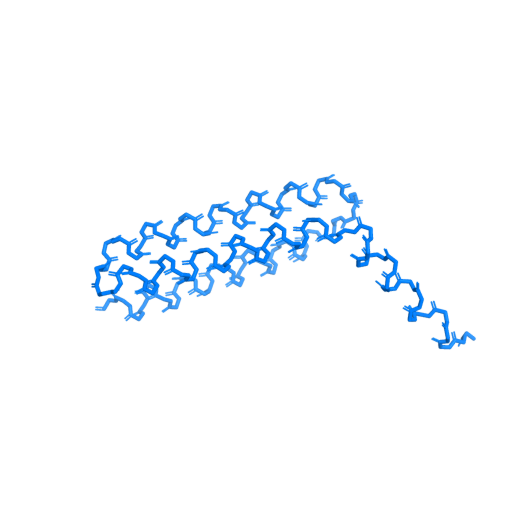81 92 LEU A CA 1
ATOM 749 C C . LEU A 1 92 ? -6.619 8.867 14.209 1.00 63.81 92 LEU A C 1
ATOM 751 O O . LEU A 1 92 ? -7.757 9.254 14.456 1.00 63.81 92 LEU A O 1
ATOM 755 N N . THR A 1 93 ? -6.221 7.615 14.438 1.00 59.16 93 THR A N 1
ATOM 756 C CA . THR A 1 93 ? -7.077 6.539 14.965 1.00 59.16 93 THR A CA 1
ATOM 757 C C . THR A 1 93 ? -6.733 6.183 16.426 1.00 59.16 93 THR A C 1
ATOM 759 O O . THR A 1 93 ? -7.192 5.155 16.935 1.00 59.16 93 THR A O 1
ATOM 762 N N . ILE A 1 94 ? -5.884 6.988 17.079 1.00 53.06 94 ILE A N 1
ATOM 763 C CA . ILE A 1 94 ? -5.604 7.016 18.528 1.00 53.06 94 ILE A CA 1
ATOM 764 C C . ILE A 1 94 ? -6.353 8.202 19.129 1.00 53.06 94 ILE A C 1
ATOM 766 O O . ILE A 1 94 ? -6.918 8.010 20.228 1.00 53.06 94 ILE A O 1
#

Foldseek 3Di:
DDPPVPVVVVVVVCVVCVPLVVVLVVLVVVLVVQLVVCPLPLVSNLVSLVVNLVVVLVSVVVVCVVPPDDPVVVVVVVNVVSVVVSVVVVVVSD

Radius of gyration: 16.81 Å; chains: 1; bounding box: 35×26×50 Å

pLDDT: mean 70.09, std 12.2, range [47.31, 88.56]

Secondary structure (DSSP, 8-state):
--THHHHHHHHHHHHHTHHHHHHHHHHHHHHHHHHHHHTT-HHHHHHHHHHHHHHHHHHHHHHHHTT----HHHHHHHHHHHHHHHHHHHHHT-